Protein AF-A0A923CNC6-F1 (afdb_monomer_lite)

Structure (mmCIF, N/CA/C/O backbone):
data_AF-A0A923CNC6-F1
#
_entry.id   AF-A0A923CNC6-F1
#
loop_
_atom_site.group_PDB
_atom_site.id
_atom_site.type_symbol
_atom_site.label_atom_id
_atom_site.label_alt_id
_atom_site.label_comp_id
_atom_site.label_asym_id
_atom_site.label_entity_id
_atom_site.label_seq_id
_atom_site.pdbx_PDB_ins_code
_atom_site.Cartn_x
_atom_site.Cartn_y
_atom_site.Cartn_z
_atom_site.occupancy
_atom_site.B_iso_or_equiv
_atom_site.auth_seq_id
_atom_site.auth_comp_id
_atom_site.auth_asym_id
_atom_site.auth_atom_id
_atom_site.pdbx_PDB_model_num
ATOM 1 N N . MET A 1 1 ? 21.064 4.873 -9.575 1.00 90.50 1 MET A N 1
ATOM 2 C CA . MET A 1 1 ? 20.214 6.030 -9.209 1.00 90.50 1 MET A CA 1
ATOM 3 C C . MET A 1 1 ? 18.736 5.667 -9.163 1.00 90.50 1 MET A C 1
ATOM 5 O O . MET A 1 1 ? 18.115 5.973 -8.159 1.00 90.50 1 MET A O 1
ATOM 9 N N . LEU A 1 2 ? 18.181 4.965 -10.164 1.00 96.06 2 LEU A N 1
ATOM 10 C CA . LEU A 1 2 ? 16.766 4.547 -10.165 1.00 96.06 2 LEU A CA 1
ATOM 11 C C . LEU A 1 2 ? 16.338 3.806 -8.884 1.00 96.06 2 LEU A C 1
ATOM 13 O O . LEU A 1 2 ? 15.344 4.173 -8.275 1.00 96.06 2 LEU A O 1
ATOM 17 N N . THR A 1 3 ? 17.123 2.830 -8.426 1.00 97.06 3 THR A N 1
ATOM 18 C CA . THR A 1 3 ? 16.857 2.092 -7.177 1.00 97.06 3 THR A CA 1
ATOM 19 C C . THR A 1 3 ? 16.800 2.991 -5.943 1.00 97.06 3 THR A C 1
ATOM 21 O O . THR A 1 3 ? 15.968 2.775 -5.071 1.00 97.06 3 THR A O 1
ATOM 24 N N . VAL A 1 4 ? 17.638 4.030 -5.884 1.00 97.94 4 VAL A N 1
ATOM 25 C CA . VAL A 1 4 ? 17.628 5.022 -4.795 1.00 97.94 4 VAL A CA 1
ATOM 26 C C . VAL A 1 4 ? 16.351 5.856 -4.845 1.00 97.94 4 VAL A C 1
ATOM 28 O O . VAL A 1 4 ? 15.716 6.053 -3.816 1.00 97.94 4 VAL A O 1
ATOM 31 N N . VAL A 1 5 ? 15.948 6.308 -6.036 1.00 98.25 5 VAL A N 1
ATOM 32 C CA . VAL A 1 5 ? 14.709 7.078 -6.223 1.00 98.25 5 VAL A CA 1
ATOM 33 C C . VAL A 1 5 ? 13.490 6.242 -5.843 1.00 98.25 5 VAL A C 1
ATOM 35 O O . VAL A 1 5 ? 12.642 6.722 -5.099 1.00 98.25 5 VAL A O 1
ATOM 38 N N . LEU A 1 6 ? 13.424 4.987 -6.292 1.00 97.00 6 LEU A N 1
ATOM 39 C CA . LEU A 1 6 ? 12.340 4.070 -5.936 1.00 97.00 6 LEU A CA 1
ATOM 40 C C . LEU A 1 6 ? 12.320 3.774 -4.432 1.00 97.00 6 LEU A C 1
ATOM 42 O O . LEU A 1 6 ? 11.252 3.787 -3.829 1.00 97.00 6 LEU A O 1
ATOM 46 N N . GLY A 1 7 ? 13.488 3.576 -3.813 1.00 98.06 7 GLY A N 1
ATOM 47 C CA . GLY A 1 7 ? 13.600 3.384 -2.367 1.00 98.06 7 GLY A CA 1
ATOM 48 C C . GLY A 1 7 ? 13.122 4.602 -1.573 1.00 98.06 7 GLY A C 1
ATOM 49 O O . GLY A 1 7 ? 12.347 4.454 -0.631 1.00 98.06 7 GLY A O 1
ATOM 50 N N . LEU A 1 8 ? 13.519 5.811 -1.981 1.00 98.19 8 LEU A N 1
ATOM 51 C CA . LEU A 1 8 ? 13.078 7.059 -1.354 1.00 98.19 8 LEU A CA 1
ATOM 52 C C . LEU A 1 8 ? 11.575 7.294 -1.548 1.00 98.19 8 LEU A C 1
ATOM 54 O O . LEU A 1 8 ? 10.884 7.644 -0.595 1.00 98.19 8 LEU A O 1
ATOM 58 N N . ALA A 1 9 ? 11.063 7.081 -2.762 1.00 98.25 9 ALA A N 1
ATOM 59 C CA . ALA A 1 9 ? 9.640 7.196 -3.056 1.00 98.25 9 ALA A CA 1
ATOM 60 C C . ALA A 1 9 ? 8.827 6.204 -2.213 1.00 98.25 9 ALA A C 1
ATOM 62 O O . ALA A 1 9 ? 7.848 6.600 -1.587 1.00 98.25 9 ALA A O 1
ATOM 63 N N . GLY A 1 10 ? 9.275 4.949 -2.120 1.00 97.25 10 GLY A N 1
ATOM 64 C CA . GLY A 1 10 ? 8.669 3.945 -1.250 1.00 97.25 10 GLY A CA 1
ATOM 65 C C . GLY A 1 10 ? 8.657 4.385 0.213 1.00 97.25 10 GLY A C 1
ATOM 66 O O . GLY A 1 10 ? 7.602 4.377 0.839 1.00 97.25 10 GLY A O 1
ATOM 67 N N . ALA A 1 11 ? 9.794 4.844 0.743 1.00 97.94 11 ALA A N 1
ATOM 68 C CA . ALA A 1 11 ? 9.885 5.325 2.122 1.00 97.94 11 ALA A CA 1
ATOM 69 C C . ALA A 1 11 ? 8.926 6.495 2.406 1.00 97.94 11 ALA A C 1
ATOM 71 O O . ALA A 1 11 ? 8.275 6.513 3.450 1.00 97.94 11 ALA A O 1
ATOM 72 N N . LEU A 1 12 ? 8.794 7.444 1.472 1.00 98.19 12 LEU A N 1
ATOM 73 C CA . LEU A 1 12 ? 7.851 8.559 1.593 1.00 98.19 12 LEU A CA 1
ATOM 74 C C . LEU A 1 12 ? 6.393 8.086 1.566 1.00 98.19 12 LEU A C 1
ATOM 76 O O . LEU A 1 12 ? 5.601 8.516 2.403 1.00 98.19 12 LEU A O 1
ATOM 80 N N . VAL A 1 13 ? 6.039 7.203 0.629 1.00 96.62 13 VAL A N 1
ATOM 81 C CA . VAL A 1 13 ? 4.666 6.701 0.470 1.00 96.62 13 VAL A CA 1
ATOM 82 C C . VAL A 1 13 ? 4.244 5.866 1.678 1.00 96.62 13 VAL A C 1
ATOM 84 O O . VAL A 1 13 ? 3.204 6.149 2.270 1.00 96.62 13 VAL A O 1
ATOM 87 N N . TYR A 1 14 ? 5.049 4.879 2.079 1.00 94.81 14 TYR A N 1
ATOM 88 C CA . TYR A 1 14 ? 4.727 4.021 3.222 1.00 94.81 14 TYR A CA 1
ATOM 89 C C . TYR A 1 14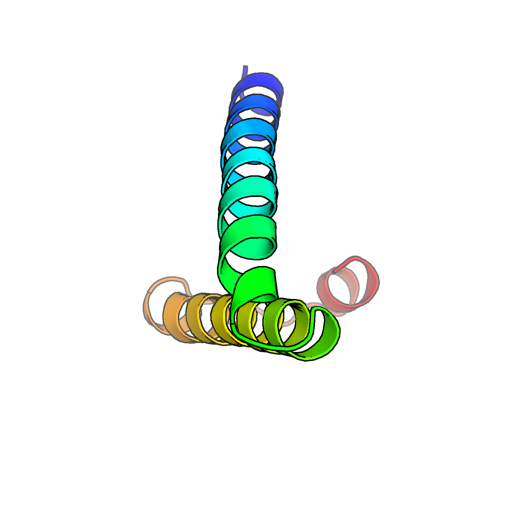 ? 4.774 4.789 4.544 1.00 94.81 14 TYR A C 1
ATOM 91 O O . TYR A 1 14 ? 3.860 4.652 5.350 1.00 94.81 14 TYR A O 1
ATOM 99 N N . GLY A 1 15 ? 5.753 5.681 4.730 1.00 97.50 15 GLY A N 1
ATOM 100 C CA . GLY A 1 15 ? 5.795 6.549 5.907 1.00 97.50 15 GLY A CA 1
ATOM 101 C C . GLY A 1 15 ? 4.544 7.424 6.022 1.00 97.50 15 GLY A C 1
ATOM 102 O O . GLY A 1 15 ? 3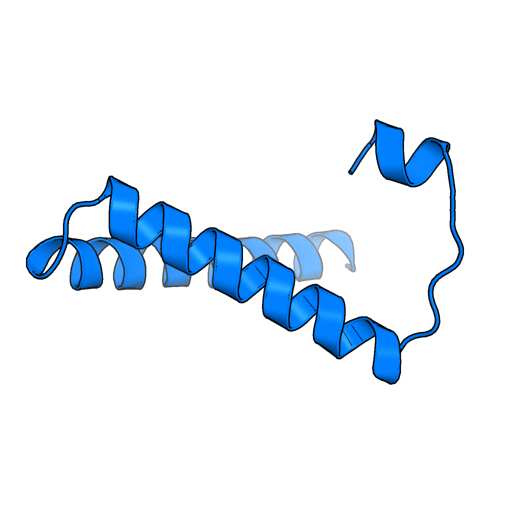.917 7.477 7.079 1.00 97.50 15 GLY A O 1
ATOM 103 N N . ALA A 1 16 ? 4.119 8.068 4.929 1.00 97.00 16 ALA A N 1
ATOM 104 C CA . ALA A 1 16 ? 2.881 8.846 4.911 1.00 97.00 16 ALA A CA 1
ATOM 105 C C . ALA A 1 16 ? 1.640 7.976 5.181 1.00 97.00 16 ALA A C 1
ATOM 107 O O . ALA A 1 16 ? 0.751 8.393 5.929 1.00 97.00 16 ALA A O 1
ATOM 108 N N . ALA A 1 17 ? 1.584 6.771 4.607 1.00 95.94 17 ALA A N 1
ATOM 109 C CA . ALA A 1 17 ? 0.494 5.828 4.824 1.00 95.94 17 ALA A CA 1
ATOM 110 C C . ALA A 1 17 ? 0.386 5.391 6.295 1.00 95.94 17 ALA A C 1
ATOM 112 O O . ALA A 1 17 ? -0.728 5.333 6.813 1.00 95.94 17 ALA A O 1
ATOM 113 N N . ASP A 1 18 ? 1.504 5.173 6.992 1.00 95.88 18 ASP A N 1
ATOM 114 C CA . ASP A 1 18 ? 1.514 4.791 8.410 1.00 95.88 18 ASP A CA 1
ATOM 115 C C . ASP A 1 18 ? 0.978 5.913 9.310 1.00 95.88 18 ASP A C 1
ATOM 117 O O . ASP A 1 18 ? 0.153 5.670 10.198 1.00 95.88 18 ASP A O 1
ATOM 121 N N . PHE A 1 19 ? 1.372 7.165 9.050 1.00 97.00 19 PHE A N 1
ATOM 122 C CA . PHE A 1 19 ? 0.856 8.315 9.799 1.00 97.00 19 PHE A CA 1
ATOM 123 C C . PHE A 1 19 ? -0.636 8.550 9.539 1.00 97.00 19 PHE A C 1
ATOM 125 O O . PHE A 1 19 ? -1.412 8.714 10.485 1.00 97.00 19 PHE A O 1
ATOM 132 N N . LEU A 1 20 ? -1.061 8.554 8.271 1.00 97.06 20 LEU A N 1
ATOM 133 C CA . LEU A 1 20 ? -2.465 8.766 7.905 1.00 97.06 20 LEU A CA 1
ATOM 134 C C . LEU A 1 20 ? -3.351 7.602 8.355 1.00 97.06 20 LEU A C 1
ATOM 136 O O . LEU A 1 20 ? -4.448 7.828 8.865 1.00 97.06 20 LEU A O 1
ATOM 140 N N . GLY A 1 21 ? -2.867 6.369 8.226 1.00 97.19 21 GLY A N 1
ATOM 141 C CA . GLY A 1 21 ? -3.548 5.172 8.703 1.00 97.19 21 GLY A CA 1
ATOM 142 C C . GLY A 1 21 ? -3.700 5.175 10.225 1.00 97.19 21 GLY A C 1
ATOM 143 O O . GLY A 1 21 ? -4.792 4.930 10.742 1.00 97.19 21 GLY A O 1
ATOM 144 N N . GLY A 1 22 ? -2.640 5.550 10.948 1.00 96.94 22 GLY A N 1
ATOM 145 C CA . GLY A 1 22 ? -2.671 5.757 12.396 1.00 96.94 22 GLY A CA 1
ATOM 146 C C . GLY A 1 22 ? -3.637 6.867 12.824 1.00 96.94 22 GLY A C 1
ATOM 147 O O . GLY A 1 22 ? -4.342 6.730 13.821 1.00 96.94 22 GLY A O 1
ATOM 148 N N . LEU A 1 23 ? -3.739 7.952 12.052 1.00 98.12 23 LEU A N 1
ATOM 149 C CA . LEU A 1 23 ? -4.705 9.020 12.314 1.00 98.12 23 LEU A CA 1
ATOM 150 C C . LEU A 1 23 ? -6.149 8.559 12.063 1.00 98.12 23 LEU A C 1
ATOM 152 O O . LEU A 1 23 ? -7.031 8.812 12.887 1.00 98.12 23 LEU A O 1
ATOM 156 N N . ALA A 1 24 ? -6.397 7.865 10.951 1.00 97.94 24 ALA A N 1
ATOM 157 C CA . ALA A 1 24 ? -7.714 7.358 10.577 1.00 97.94 24 ALA A CA 1
ATOM 158 C C . ALA A 1 24 ? -8.222 6.276 11.544 1.00 97.94 24 ALA A C 1
ATOM 160 O O . ALA A 1 24 ? -9.422 6.216 11.830 1.00 97.94 24 ALA A O 1
ATOM 161 N N . SER A 1 25 ? -7.321 5.469 12.114 1.00 98.00 25 SER A N 1
ATOM 162 C CA . SER A 1 25 ? -7.682 4.407 13.063 1.00 98.00 25 SER A CA 1
ATOM 163 C C . SER A 1 25 ? -8.218 4.940 14.398 1.00 98.00 25 SER A C 1
ATOM 165 O O . SER A 1 25 ? -8.888 4.223 15.139 1.00 98.00 25 SER A O 1
ATOM 167 N N . ARG A 1 26 ? -8.029 6.239 14.678 1.00 97.88 26 ARG A N 1
ATOM 168 C CA . ARG A 1 26 ? -8.683 6.935 15.801 1.00 97.88 26 ARG A CA 1
ATOM 169 C C . ARG A 1 26 ? -10.184 7.147 15.584 1.00 97.88 26 ARG A C 1
ATOM 171 O O 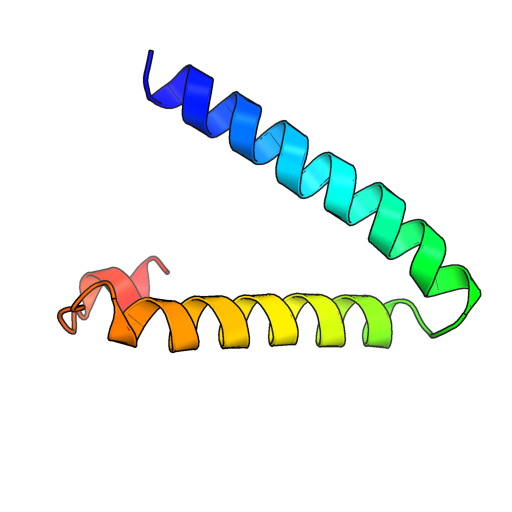. ARG A 1 26 ? -10.875 7.550 16.515 1.00 97.88 26 ARG A O 1
ATOM 178 N N . ARG A 1 27 ? -10.686 6.963 14.357 1.00 97.88 27 ARG A N 1
ATOM 179 C CA . ARG A 1 27 ? -12.084 7.234 13.969 1.00 97.88 27 ARG A CA 1
ATOM 180 C C . ARG A 1 27 ? -12.835 5.983 13.532 1.00 97.88 27 ARG A C 1
ATOM 182 O O . ARG A 1 27 ? -14.041 5.908 13.742 1.00 97.88 27 ARG A O 1
ATOM 189 N N . ILE A 1 28 ? -12.143 5.017 12.936 1.00 98.00 28 ILE A N 1
ATOM 190 C CA . ILE A 1 28 ? -12.700 3.730 12.504 1.00 98.00 28 ILE A CA 1
ATOM 191 C C . ILE A 1 28 ? -11.735 2.600 12.872 1.00 98.00 28 ILE A C 1
ATOM 193 O O . ILE A 1 28 ? -10.562 2.853 13.118 1.00 98.00 28 ILE A O 1
ATOM 197 N N . SER A 1 29 ? -12.198 1.346 12.910 1.00 98.00 29 SER A N 1
ATOM 198 C CA . SER A 1 29 ? -11.318 0.224 13.264 1.00 98.00 29 SER A CA 1
ATOM 199 C C . SER A 1 29 ? -10.121 0.117 12.313 1.00 98.00 29 SER A C 1
ATOM 201 O O . SER A 1 29 ? -10.262 0.333 11.109 1.00 98.00 29 SER A O 1
ATOM 203 N N . ALA A 1 30 ? -8.957 -0.273 12.841 1.00 96.69 30 ALA A N 1
ATOM 204 C CA . ALA A 1 30 ? -7.735 -0.430 12.049 1.00 96.69 30 ALA A CA 1
ATOM 205 C C . ALA A 1 30 ? -7.947 -1.339 10.824 1.00 96.69 30 ALA A C 1
ATOM 207 O O . ALA A 1 30 ? -7.549 -0.980 9.722 1.00 96.69 30 ALA A O 1
ATOM 208 N N . LEU A 1 31 ? -8.692 -2.442 10.986 1.00 97.81 31 LEU A N 1
ATOM 209 C CA . LEU A 1 31 ? -9.059 -3.330 9.878 1.00 97.81 31 LEU A CA 1
ATOM 210 C C . LEU A 1 31 ? -9.804 -2.590 8.753 1.00 97.81 31 LEU A C 1
ATOM 212 O O . LEU A 1 31 ? -9.523 -2.817 7.580 1.00 97.81 31 LEU A O 1
ATOM 216 N N . ARG A 1 32 ? -10.736 -1.687 9.094 1.00 98.12 32 ARG A N 1
ATOM 217 C CA . ARG A 1 32 ? -11.460 -0.880 8.098 1.00 98.12 32 ARG A CA 1
ATOM 218 C C . ARG A 1 32 ? -10.548 0.143 7.429 1.00 98.12 32 ARG A C 1
ATOM 220 O O . ARG A 1 32 ? -10.679 0.331 6.227 1.00 98.12 32 ARG A O 1
ATOM 227 N N . VAL A 1 33 ? -9.629 0.773 8.167 1.00 98.19 33 VAL A N 1
ATOM 228 C CA . VAL A 1 33 ? -8.632 1.686 7.577 1.00 98.19 33 VAL A CA 1
ATOM 229 C C . VAL A 1 33 ? -7.793 0.953 6.536 1.00 98.19 33 VAL A C 1
ATOM 231 O O . VAL A 1 33 ? -7.696 1.415 5.403 1.00 98.19 33 VAL A O 1
ATOM 234 N N . THR A 1 34 ? -7.242 -0.210 6.891 1.00 96.38 34 THR A N 1
ATOM 235 C CA . THR A 1 34 ? -6.427 -1.022 5.980 1.00 96.38 34 THR A CA 1
ATOM 236 C C . THR A 1 34 ? -7.230 -1.478 4.766 1.00 96.38 34 THR A C 1
ATOM 238 O O . THR A 1 34 ? -6.753 -1.347 3.643 1.00 96.38 34 THR A O 1
ATOM 241 N N . ALA A 1 35 ? -8.463 -1.956 4.963 1.00 97.81 35 ALA A N 1
ATOM 242 C CA . ALA A 1 35 ? -9.322 -2.387 3.862 1.00 97.81 35 ALA A CA 1
ATOM 243 C C . ALA A 1 35 ? -9.643 -1.239 2.892 1.00 97.81 35 ALA A C 1
ATOM 245 O O . ALA A 1 35 ? -9.551 -1.417 1.680 1.00 97.81 35 ALA A O 1
ATOM 246 N N . LEU A 1 36 ? -9.977 -0.052 3.411 1.00 97.81 36 LEU A N 1
ATOM 247 C CA . LEU A 1 36 ? -10.240 1.127 2.584 1.00 97.81 36 LEU A CA 1
ATOM 248 C C . LEU A 1 36 ? -8.978 1.624 1.873 1.00 97.81 36 LEU A C 1
ATOM 250 O O . LEU A 1 36 ? -9.070 1.997 0.710 1.00 97.81 36 LEU A O 1
ATOM 254 N N . GLY A 1 37 ? -7.818 1.590 2.536 1.00 96.50 37 GLY A N 1
ATOM 255 C CA . GLY A 1 37 ? -6.531 1.949 1.935 1.00 96.50 37 GLY A CA 1
ATOM 256 C C . GLY A 1 37 ? -6.106 0.995 0.812 1.00 96.50 37 GLY A C 1
ATOM 257 O O . GLY A 1 37 ? -5.636 1.432 -0.235 1.00 96.50 37 GLY A O 1
ATOM 258 N N . ALA A 1 38 ? -6.318 -0.310 0.992 1.00 95.94 38 ALA A N 1
ATOM 259 C CA . ALA A 1 38 ? -6.078 -1.296 -0.060 1.00 95.94 38 ALA A CA 1
ATOM 260 C C . ALA A 1 38 ? -7.046 -1.096 -1.237 1.00 95.94 38 ALA A C 1
ATOM 262 O O . ALA A 1 38 ? -6.626 -1.083 -2.394 1.00 95.94 38 ALA A O 1
ATOM 263 N N . LEU A 1 39 ? -8.334 -0.878 -0.946 1.00 98.06 39 LEU A N 1
ATOM 264 C CA . LEU A 1 39 ? -9.349 -0.630 -1.967 1.00 98.06 39 LEU A CA 1
ATOM 265 C C . LEU A 1 39 ? -9.046 0.638 -2.774 1.00 98.06 39 LEU A C 1
ATOM 267 O O . LEU A 1 39 ? -9.151 0.611 -3.998 1.00 98.06 39 LEU A O 1
ATOM 271 N N . SER A 1 40 ? -8.647 1.734 -2.124 1.00 96.62 40 SER A N 1
ATOM 272 C CA . SER A 1 40 ? -8.280 2.965 -2.829 1.00 96.62 40 SER A CA 1
ATOM 273 C C . SER A 1 40 ? -7.059 2.762 -3.726 1.00 96.62 40 SER A C 1
ATOM 275 O O . SER A 1 40 ? -7.059 3.261 -4.850 1.00 96.62 40 SER A O 1
ATOM 277 N N . GLY A 1 41 ? -6.068 1.976 -3.292 1.00 95.12 41 GLY A N 1
ATOM 278 C CA . GLY A 1 41 ? -4.940 1.567 -4.133 1.00 95.12 41 GLY A CA 1
ATOM 279 C C . GLY A 1 41 ? -5.384 0.817 -5.393 1.00 95.12 41 GLY A C 1
ATOM 280 O O . GLY A 1 41 ? -5.006 1.198 -6.498 1.00 95.12 41 GLY A O 1
ATOM 281 N N . VAL A 1 42 ? -6.253 -0.190 -5.247 1.00 95.25 42 VAL A N 1
ATOM 282 C CA . VAL A 1 42 ? -6.807 -0.950 -6.385 1.00 95.25 42 VAL A CA 1
ATOM 283 C C . VAL A 1 42 ? -7.597 -0.048 -7.334 1.00 95.25 42 VAL A C 1
ATOM 285 O O . VAL A 1 42 ? -7.423 -0.140 -8.547 1.00 95.25 42 VAL A O 1
ATOM 288 N N . VAL A 1 43 ? -8.433 0.851 -6.806 1.00 97.75 43 VAL A N 1
ATOM 289 C CA . VAL A 1 43 ? -9.203 1.803 -7.623 1.00 97.75 43 VAL A CA 1
ATOM 290 C C . VAL A 1 43 ? -8.271 2.713 -8.422 1.00 97.75 43 VAL A C 1
ATOM 292 O O . VAL A 1 43 ? -8.493 2.904 -9.614 1.00 97.75 43 VAL A O 1
ATOM 295 N N . LEU A 1 44 ? -7.212 3.244 -7.806 1.00 96.00 44 LEU A N 1
ATOM 296 C CA . LEU A 1 44 ? -6.243 4.089 -8.506 1.00 96.00 44 LEU A CA 1
ATOM 297 C C . LEU A 1 44 ? -5.484 3.319 -9.593 1.00 96.00 44 LEU A C 1
ATOM 299 O O . LEU A 1 44 ? -5.316 3.846 -10.690 1.00 96.00 44 LEU A O 1
ATOM 303 N N . LEU A 1 45 ? -5.074 2.075 -9.324 1.00 92.75 45 LEU A N 1
ATOM 304 C CA . LEU A 1 45 ? -4.421 1.225 -10.324 1.00 92.75 45 LEU A CA 1
ATOM 305 C C . LEU A 1 45 ? -5.351 0.919 -11.501 1.00 92.75 45 LEU A C 1
ATOM 307 O O . LEU A 1 45 ? -4.940 1.057 -12.650 1.00 92.75 45 LEU A O 1
ATOM 311 N N . TYR A 1 46 ? -6.611 0.578 -11.223 1.00 93.25 46 TYR A N 1
ATOM 312 C CA . TYR A 1 46 ? -7.625 0.355 -12.253 1.00 93.25 46 TYR A CA 1
ATOM 313 C C . TYR A 1 46 ? -7.861 1.612 -13.098 1.00 93.25 46 TYR A C 1
ATOM 315 O O . TYR A 1 46 ? -7.905 1.543 -14.319 1.00 93.25 46 TYR A O 1
ATOM 323 N N . LEU A 1 47 ? -7.952 2.790 -12.476 1.00 96.25 47 LEU A N 1
ATOM 324 C CA . LEU A 1 47 ? -8.070 4.044 -13.224 1.00 96.25 47 LEU A CA 1
ATOM 325 C C . LEU A 1 47 ? -6.817 4.341 -14.063 1.00 96.25 47 LEU A C 1
ATOM 327 O O . LEU A 1 47 ? -6.920 4.894 -15.158 1.00 96.25 47 LEU A O 1
ATOM 331 N N . GLY A 1 48 ? -5.641 3.931 -13.588 1.00 94.94 48 GLY A N 1
ATOM 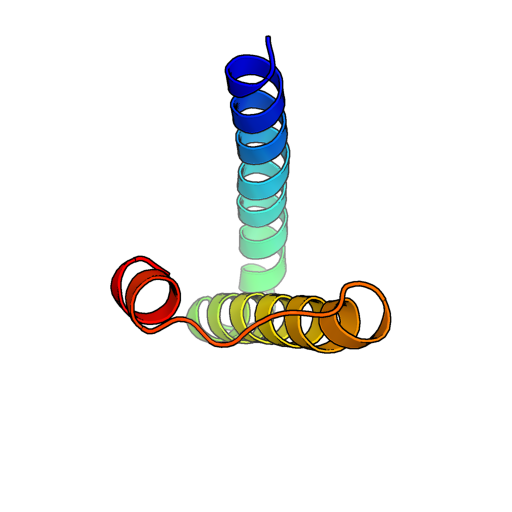332 C CA . GLY A 1 48 ? -4.384 4.043 -14.322 1.00 94.94 48 GLY A CA 1
ATOM 333 C C . GLY A 1 48 ? -4.390 3.306 -15.664 1.00 94.94 48 GLY A C 1
ATOM 334 O O . GLY A 1 48 ? -3.757 3.782 -16.608 1.00 94.94 48 GLY A O 1
ATOM 335 N N . THR A 1 49 ? -5.156 2.216 -15.805 1.00 92.50 49 THR A N 1
ATOM 336 C CA . THR A 1 49 ? -5.190 1.434 -17.055 1.00 92.50 49 THR A CA 1
ATOM 337 C C . THR A 1 49 ? -5.835 2.179 -18.222 1.00 92.50 49 THR A C 1
ATOM 339 O O . THR A 1 49 ? -5.632 1.807 -19.373 1.00 92.50 49 THR A O 1
ATOM 342 N N . PHE A 1 50 ? -6.606 3.241 -17.957 1.00 94.62 50 PHE A N 1
ATOM 343 C CA . PHE A 1 50 ? -7.151 4.097 -19.017 1.00 94.62 50 PHE A CA 1
ATOM 344 C C . PHE A 1 50 ? -6.092 5.005 -19.654 1.00 94.62 50 PHE A C 1
ATOM 346 O O . PHE A 1 50 ? -6.290 5.482 -20.768 1.00 94.62 50 PHE A O 1
ATOM 353 N N . VAL A 1 51 ? -4.983 5.255 -18.953 1.00 96.81 51 VAL A N 1
ATOM 354 C CA . VAL A 1 51 ? -3.881 6.106 -19.427 1.00 96.81 51 VAL A CA 1
ATOM 355 C C . VAL A 1 51 ? -2.699 5.256 -19.886 1.00 96.81 51 VAL A C 1
ATOM 357 O O . VAL A 1 51 ? -2.035 5.589 -20.865 1.00 96.81 51 VAL A O 1
ATOM 360 N N . ILE A 1 52 ? -2.442 4.152 -19.186 1.00 94.56 52 ILE A N 1
ATOM 361 C CA . ILE A 1 52 ? -1.335 3.238 -19.448 1.00 94.56 52 ILE A CA 1
ATOM 362 C C . ILE A 1 52 ? -1.935 1.901 -19.879 1.00 94.56 52 ILE A C 1
ATOM 364 O O . ILE A 1 52 ? -2.474 1.164 -19.055 1.00 94.56 52 ILE A O 1
ATOM 368 N N . ALA A 1 53 ? -1.846 1.591 -21.174 1.00 87.88 53 ALA A N 1
ATOM 369 C CA . ALA A 1 53 ? -2.289 0.302 -21.691 1.00 87.88 53 ALA A CA 1
ATOM 370 C C . ALA A 1 53 ? -1.442 -0.824 -21.076 1.00 87.88 53 ALA A C 1
ATOM 372 O O . ALA A 1 53 ? -0.216 -0.820 -21.190 1.00 87.88 53 ALA A O 1
ATOM 373 N N . GLY A 1 54 ? -2.102 -1.763 -20.402 1.00 85.75 54 GLY A N 1
ATOM 374 C CA . GLY A 1 54 ? -1.469 -2.952 -19.840 1.00 85.75 54 GLY A CA 1
ATOM 375 C C . GLY A 1 54 ? -1.623 -4.162 -20.757 1.00 85.75 54 GLY A C 1
ATOM 376 O O . GLY A 1 54 ? -2.620 -4.287 -21.468 1.00 85.75 54 GLY A O 1
ATOM 377 N N . GLU A 1 55 ? -0.663 -5.080 -20.694 1.00 89.69 55 GLU A N 1
ATOM 378 C CA . GLU A 1 55 ? -0.762 -6.407 -21.301 1.00 89.69 55 GLU A CA 1
ATOM 379 C C . GLU A 1 55 ? -0.930 -7.466 -20.213 1.00 89.69 55 GLU A C 1
ATOM 381 O O . GLU A 1 55 ? -0.322 -7.393 -19.143 1.00 89.69 55 GLU A O 1
ATOM 386 N N . TRP A 1 56 ? -1.764 -8.469 -20.478 1.00 89.56 56 TRP A N 1
ATOM 387 C CA . TRP A 1 56 ? -1.947 -9.574 -19.547 1.00 89.56 56 TRP A CA 1
ATOM 388 C C . TRP A 1 56 ? -0.749 -10.530 -19.602 1.00 89.56 56 TRP A C 1
ATOM 390 O O . TRP A 1 56 ? -0.441 -11.077 -20.659 1.00 89.56 56 TRP A O 1
ATOM 400 N N . SER A 1 57 ? -0.117 -10.789 -18.456 1.00 92.12 57 SER A N 1
ATOM 401 C CA . SER A 1 57 ? 1.016 -11.714 -18.326 1.00 92.12 57 SER A CA 1
ATOM 402 C C . SER A 1 57 ? 0.806 -12.654 -17.141 1.00 92.12 57 SER A C 1
ATOM 404 O O . SER A 1 57 ? 0.438 -12.232 -16.045 1.00 92.12 57 SER A O 1
ATOM 406 N N . ARG A 1 58 ? 1.058 -13.952 -17.357 1.00 95.19 58 ARG A N 1
ATOM 407 C CA . ARG A 1 58 ? 0.993 -14.959 -16.283 1.00 95.19 58 ARG A CA 1
ATOM 408 C C . ARG A 1 58 ? 2.112 -14.752 -15.270 1.00 95.19 58 ARG A C 1
ATOM 410 O O . ARG A 1 58 ? 1.914 -14.989 -14.085 1.00 95.19 58 ARG A O 1
ATOM 417 N N . GLU A 1 59 ? 3.264 -14.298 -15.746 1.00 94.62 59 GLU A N 1
ATOM 418 C CA . GLU A 1 59 ? 4.435 -13.979 -14.943 1.00 94.62 59 GLU A CA 1
ATOM 419 C C . GLU A 1 59 ? 4.131 -12.804 -14.008 1.00 94.62 59 GLU A C 1
ATOM 421 O O . GLU A 1 59 ? 4.401 -12.906 -12.815 1.00 94.62 59 GLU A O 1
ATOM 426 N N . ALA A 1 60 ? 3.498 -11.740 -14.517 1.00 89.62 60 ALA A N 1
ATOM 427 C CA . ALA A 1 60 ? 3.068 -10.602 -13.703 1.00 89.62 60 ALA A CA 1
ATOM 428 C C . ALA A 1 60 ? 2.061 -11.025 -12.622 1.00 89.62 60 ALA A C 1
ATOM 430 O O . ALA A 1 60 ? 2.216 -10.681 -11.462 1.00 89.62 60 ALA A O 1
ATOM 431 N N . VAL A 1 61 ? 1.071 -11.858 -12.958 1.00 90.00 61 VAL A N 1
ATOM 432 C CA . VAL A 1 61 ? 0.118 -12.372 -11.954 1.00 90.00 61 VAL A CA 1
ATOM 433 C C . VAL A 1 61 ? 0.811 -13.213 -10.875 1.00 90.00 61 VAL A C 1
ATOM 435 O O . VAL A 1 61 ? 0.386 -13.198 -9.723 1.00 90.00 61 VAL A O 1
ATOM 438 N N . PHE A 1 62 ? 1.864 -13.955 -11.230 1.00 95.00 62 PHE A N 1
ATOM 439 C CA . PHE A 1 62 ? 2.594 -14.797 -10.282 1.00 95.00 62 PHE A CA 1
ATOM 440 C C . PHE A 1 62 ? 3.449 -13.985 -9.300 1.00 95.00 62 PHE A C 1
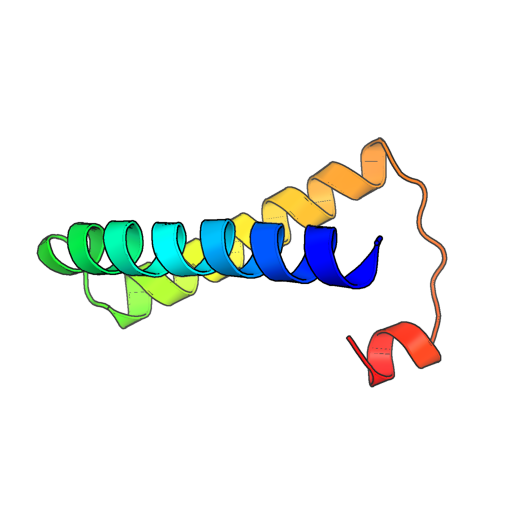ATOM 442 O O . PHE A 1 62 ? 3.530 -14.343 -8.126 1.00 95.00 62 PHE A O 1
ATOM 449 N N . TRP A 1 63 ? 4.086 -12.910 -9.771 1.00 88.69 63 TRP A N 1
ATOM 450 C CA . TRP A 1 63 ? 4.952 -12.061 -8.946 1.00 88.69 63 TRP A CA 1
ATOM 451 C C . TRP A 1 63 ? 4.215 -10.914 -8.244 1.00 88.69 63 TRP A C 1
ATOM 453 O O . TRP A 1 63 ? 4.718 -10.420 -7.231 1.00 88.69 63 TRP A O 1
ATOM 463 N N . GLY A 1 64 ? 3.029 -10.544 -8.737 1.00 69.06 64 GLY A N 1
ATOM 464 C CA . GLY A 1 64 ? 2.334 -9.307 -8.373 1.00 69.06 64 GLY A CA 1
ATOM 465 C C . GLY A 1 64 ? 2.945 -8.086 -9.050 1.00 69.06 64 GLY A C 1
ATOM 466 O O . GLY A 1 64 ? 2.714 -6.984 -8.508 1.00 69.06 64 GLY A O 1
#

Radius of gyration: 15.0 Å; chains: 1; bounding box: 33×24×38 Å

Foldseek 3Di:
DVVVVVVVVVCVVVVVLVVVLVVCCVPPPSVVSVVVVVVVVVVVVVVVCVVPPDDDDPVVVVVD

Sequence (64 aa):
MLTVVLGLAGALVYGAADFLGGLASRRISALRVTALGALSGVVLLYLGT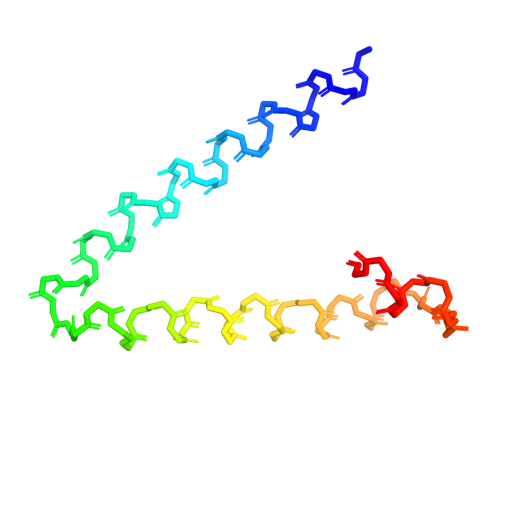FVIAGEWSREAVFWG

Secondary structure (DSSP, 8-state):
-HHHHHHHHHHHHHHHHHHHHHHHTTTS-HHHHHHHHHHHHHHHHHHHTTTS-----HHHHHH-

pLDDT: mean 95.21, std 4.43, range [69.06, 98.25]